Protein AF-A0A969JYQ6-F1 (afdb_monomer_lite)

Radius of gyration: 21.69 Å; chains: 1; bounding box: 57×42×56 Å

Foldseek 3Di:
DDPVVVVVCLQLVWDFDPDDDPVLVVVLVVCVVVVNNVVRGGDTASWAQPDALDWDADPRPPNLWHIAGHHPPPPCVVVDDPSRGRCDCVGTVVRVCVVVPDDDDPQWAWDDKAADDDQDPVCFGIKTWTFRNPDPDTDIDIDGHNDDDDDPPDD

pLDDT: mean 89.36, std 12.79, range [28.56, 98.25]

Secondary structure (DSSP, 8-state):
--HHHHHHHHHHT-EE-S---HHHHHHHHHHHHTT-GGG--PPEESB--SSBT-EES-TTTTT-S--EEB----SGGGS--TTS-B--GGGTHHHHHHHTT----TTEEEEEEEE--SPPTT---EEEEEEETT-SS---EEEEES---------

Structure (mmCIF, N/CA/C/O backbone):
data_AF-A0A969JYQ6-F1
#
_entry.id   AF-A0A969JYQ6-F1
#
loop_
_atom_site.group_PDB
_atom_site.id
_atom_site.type_symbol
_atom_site.label_atom_id
_atom_site.label_alt_id
_atom_site.label_comp_id
_atom_site.label_asym_id
_atom_site.label_entity_id
_atom_site.label_seq_id
_atom_site.pdbx_PDB_ins_code
_atom_site.Cartn_x
_atom_site.Cartn_y
_atom_site.Cartn_z
_atom_site.occupancy
_atom_site.B_iso_or_equiv
_atom_site.auth_seq_id
_atom_site.auth_comp_id
_atom_site.auth_asym_id
_atom_site.auth_atom_id
_atom_site.pdbx_PDB_model_num
ATOM 1 N N . MET A 1 1 ? 11.661 -19.633 4.036 1.00 55.56 1 MET A N 1
ATOM 2 C CA . MET A 1 1 ? 10.934 -18.364 4.238 1.00 55.56 1 MET A CA 1
ATOM 3 C C . MET A 1 1 ? 9.560 -18.750 4.757 1.00 55.56 1 MET A C 1
ATOM 5 O O . MET A 1 1 ? 8.985 -19.683 4.215 1.00 55.56 1 MET A O 1
ATOM 9 N N . THR A 1 2 ? 9.129 -18.224 5.902 1.00 68.56 2 THR A N 1
ATOM 10 C CA . THR A 1 2 ? 7.890 -18.668 6.566 1.00 68.56 2 THR A CA 1
ATOM 11 C C . THR A 1 2 ? 6.663 -18.365 5.693 1.00 68.56 2 THR A C 1
ATOM 13 O O . THR A 1 2 ? 6.675 -17.353 4.993 1.00 68.56 2 THR A O 1
ATOM 16 N N . PRO A 1 3 ? 5.594 -19.185 5.751 1.00 82.25 3 PRO A N 1
ATOM 17 C CA . PRO A 1 3 ? 4.419 -19.079 4.866 1.00 82.25 3 PRO A CA 1
ATOM 18 C C . PRO A 1 3 ? 3.743 -17.696 4.882 1.00 82.25 3 PRO A C 1
ATOM 20 O O . PRO A 1 3 ? 3.042 -17.318 3.947 1.00 82.25 3 PRO A O 1
ATOM 23 N N . PHE A 1 4 ? 3.978 -16.911 5.933 1.00 91.62 4 PHE A N 1
ATOM 24 C CA . PHE A 1 4 ? 3.409 -15.580 6.103 1.00 91.62 4 PHE A CA 1
ATOM 25 C C . PHE A 1 4 ? 4.044 -14.509 5.205 1.00 91.62 4 PHE A C 1
ATOM 27 O O . PHE A 1 4 ? 3.369 -13.536 4.884 1.00 91.62 4 PHE A O 1
ATOM 34 N N . TYR A 1 5 ? 5.296 -14.678 4.760 1.00 91.81 5 TYR A N 1
ATOM 35 C CA . TYR A 1 5 ? 5.922 -13.723 3.835 1.00 91.81 5 TYR A CA 1
ATOM 36 C C . TYR A 1 5 ? 5.322 -13.815 2.435 1.00 91.81 5 TYR A C 1
ATOM 38 O O . TYR A 1 5 ? 5.048 -12.789 1.818 1.00 91.81 5 TYR A O 1
ATOM 46 N N . ASP A 1 6 ? 5.071 -15.031 1.953 1.00 92.19 6 ASP A N 1
ATOM 47 C CA . ASP A 1 6 ? 4.451 -15.241 0.643 1.00 92.19 6 ASP A CA 1
ATOM 48 C C . ASP A 1 6 ? 3.014 -14.721 0.642 1.00 92.19 6 ASP A C 1
ATOM 50 O O . ASP A 1 6 ? 2.591 -14.045 -0.297 1.00 92.19 6 ASP A O 1
ATOM 54 N N . LEU A 1 7 ? 2.289 -14.947 1.743 1.00 93.06 7 LEU A N 1
ATOM 55 C CA . LEU A 1 7 ? 0.964 -14.370 1.939 1.00 93.06 7 LEU A CA 1
ATOM 56 C C . LEU A 1 7 ? 1.009 -12.837 1.955 1.00 93.06 7 LEU A C 1
ATOM 58 O O . LEU A 1 7 ? 0.214 -12.205 1.263 1.00 93.06 7 LEU A O 1
ATOM 62 N N . ALA A 1 8 ? 1.941 -12.233 2.696 1.00 93.62 8 ALA A N 1
ATOM 63 C CA . ALA A 1 8 ? 2.094 -10.781 2.732 1.00 93.62 8 ALA A CA 1
ATOM 64 C C . ALA A 1 8 ? 2.425 -10.212 1.343 1.00 93.62 8 ALA A C 1
ATOM 66 O O . ALA A 1 8 ? 1.814 -9.233 0.926 1.00 93.62 8 ALA A O 1
ATOM 67 N N . ASN A 1 9 ? 3.322 -10.853 0.587 1.00 93.75 9 ASN A N 1
ATOM 68 C CA . ASN A 1 9 ? 3.650 -10.448 -0.782 1.00 93.75 9 ASN A CA 1
ATOM 69 C C . ASN A 1 9 ? 2.446 -10.542 -1.722 1.00 93.75 9 ASN A C 1
ATOM 71 O O . ASN A 1 9 ? 2.211 -9.621 -2.507 1.00 93.75 9 ASN A O 1
ATOM 75 N N . LYS A 1 10 ? 1.657 -11.619 -1.616 1.00 92.94 10 LYS A N 1
ATOM 76 C CA . LYS A 1 10 ? 0.413 -11.772 -2.377 1.00 92.94 10 LYS A CA 1
ATOM 77 C C . LYS A 1 10 ? -0.564 -10.643 -2.047 1.00 92.94 10 LYS A C 1
ATOM 79 O O . LYS A 1 10 ? -1.056 -9.982 -2.954 1.00 92.94 10 LYS A O 1
ATOM 84 N N . MET A 1 11 ? -0.806 -10.392 -0.761 1.00 93.94 11 MET A N 1
ATOM 85 C CA . MET A 1 11 ? -1.761 -9.376 -0.310 1.00 93.94 11 MET A CA 1
ATOM 86 C C . MET A 1 11 ? -1.324 -7.947 -0.655 1.00 93.94 11 MET A C 1
ATOM 88 O O . MET A 1 11 ? -2.146 -7.110 -1.021 1.00 93.94 11 MET A O 1
ATOM 92 N N . LEU A 1 12 ? -0.026 -7.652 -0.581 1.00 95.25 12 LEU A N 1
ATOM 93 C CA . LEU A 1 12 ? 0.518 -6.356 -0.988 1.00 95.25 12 LEU A CA 1
ATOM 94 C C . LEU A 1 12 ? 0.551 -6.181 -2.512 1.00 95.25 12 LEU A C 1
ATOM 96 O O . LEU A 1 12 ? 0.736 -5.059 -2.987 1.00 95.25 12 LEU A O 1
ATOM 100 N N . GLY A 1 13 ? 0.317 -7.243 -3.289 1.00 95.25 13 GLY A N 1
ATOM 101 C CA . GLY A 1 13 ? 0.400 -7.192 -4.745 1.00 95.25 13 GLY A CA 1
ATOM 102 C C . GLY A 1 13 ? 1.822 -6.894 -5.218 1.00 95.25 13 GLY A C 1
ATOM 103 O O . GLY A 1 13 ? 2.014 -6.095 -6.134 1.00 95.25 13 GLY A O 1
ATOM 104 N N . THR A 1 14 ? 2.816 -7.462 -4.533 1.00 96.12 14 THR A N 1
ATOM 105 C CA . THR A 1 14 ? 4.234 -7.215 -4.796 1.00 96.12 14 THR A CA 1
ATOM 106 C C . THR A 1 14 ? 4.609 -7.663 -6.210 1.00 96.12 14 THR A C 1
ATOM 108 O O . THR A 1 14 ? 4.412 -8.820 -6.573 1.00 96.12 14 THR A O 1
ATOM 111 N N . ALA A 1 15 ? 5.207 -6.759 -6.984 1.00 95.19 15 ALA A N 1
ATOM 112 C CA . ALA A 1 15 ? 5.750 -7.028 -8.311 1.00 95.19 15 ALA A CA 1
ATOM 113 C C . ALA A 1 15 ? 7.137 -6.390 -8.461 1.00 95.19 15 ALA A C 1
ATOM 115 O O . ALA A 1 15 ? 7.407 -5.330 -7.891 1.00 95.19 15 ALA A O 1
ATOM 116 N N . GLU A 1 16 ? 8.022 -7.018 -9.235 1.00 96.12 16 GLU A N 1
ATOM 117 C CA . GLU A 1 16 ? 9.299 -6.400 -9.599 1.00 96.12 16 GLU A CA 1
ATOM 118 C C . GLU A 1 16 ? 9.057 -5.164 -10.465 1.00 96.12 16 GLU A C 1
ATOM 120 O O . GLU A 1 16 ? 8.248 -5.190 -11.396 1.00 96.12 16 GLU A O 1
ATOM 125 N N . ASN A 1 17 ? 9.762 -4.071 -10.168 1.00 95.38 17 ASN A N 1
ATOM 126 C CA . ASN A 1 17 ? 9.707 -2.880 -11.002 1.00 95.38 17 ASN A CA 1
ATOM 127 C C . ASN A 1 17 ? 10.263 -3.188 -12.411 1.00 95.38 17 ASN A C 1
ATOM 129 O O . ASN A 1 17 ? 11.466 -3.421 -12.546 1.00 95.38 17 ASN A O 1
ATOM 133 N N . PRO A 1 18 ? 9.444 -3.122 -13.480 1.00 95.31 18 PRO A N 1
ATOM 134 C CA . PRO A 1 18 ? 9.868 -3.496 -14.828 1.00 95.31 18 PRO A CA 1
ATOM 135 C C . PRO A 1 18 ? 10.800 -2.461 -15.472 1.00 95.31 18 PRO A C 1
ATOM 137 O O . PRO A 1 18 ? 11.320 -2.694 -16.563 1.00 95.31 18 PRO A O 1
ATOM 140 N N . LYS A 1 19 ? 10.984 -1.291 -14.843 1.00 94.31 19 LYS A N 1
ATOM 141 C CA . LYS A 1 19 ? 11.732 -0.172 -15.414 1.00 94.31 19 LYS A CA 1
ATOM 142 C C . LYS A 1 19 ? 12.820 0.329 -14.472 1.00 94.31 19 LYS A C 1
ATOM 144 O O . LYS A 1 19 ? 12.531 0.898 -13.420 1.00 94.31 19 LYS A O 1
ATOM 149 N N . LEU A 1 20 ? 14.064 0.200 -14.926 1.00 95.25 20 LEU A N 1
ATOM 150 C CA . LEU A 1 20 ? 15.225 0.843 -14.318 1.00 95.25 20 LEU A CA 1
ATOM 151 C C . LEU A 1 20 ? 15.377 2.284 -14.821 1.00 95.25 20 LEU A C 1
ATOM 153 O O . LEU A 1 20 ? 15.032 2.617 -15.959 1.00 95.25 20 LEU A O 1
ATOM 157 N N . TRP A 1 21 ? 15.917 3.137 -13.963 1.00 94.50 21 TRP A N 1
ATOM 158 C CA . TRP A 1 21 ? 16.172 4.553 -14.201 1.00 94.50 21 TRP A CA 1
ATOM 159 C C . TRP A 1 21 ? 17.670 4.860 -14.102 1.00 94.50 21 TRP A C 1
ATOM 161 O O . TRP A 1 21 ? 18.442 4.025 -13.632 1.00 94.50 21 TRP A O 1
ATOM 171 N N . PRO A 1 22 ? 18.129 6.059 -14.518 1.00 96.75 22 PRO A N 1
ATOM 172 C CA . PRO A 1 22 ? 19.550 6.416 -14.476 1.00 96.75 22 PRO A CA 1
ATOM 173 C C . PRO A 1 22 ? 20.229 6.145 -13.128 1.00 96.75 22 PRO A C 1
ATOM 175 O O . PRO A 1 22 ? 21.363 5.678 -13.105 1.00 96.75 22 PRO A O 1
ATOM 178 N N . ALA A 1 23 ? 19.529 6.376 -12.013 1.00 95.19 23 ALA A N 1
ATOM 179 C CA . ALA A 1 23 ? 20.038 6.068 -10.678 1.00 95.19 23 ALA A CA 1
ATOM 180 C C 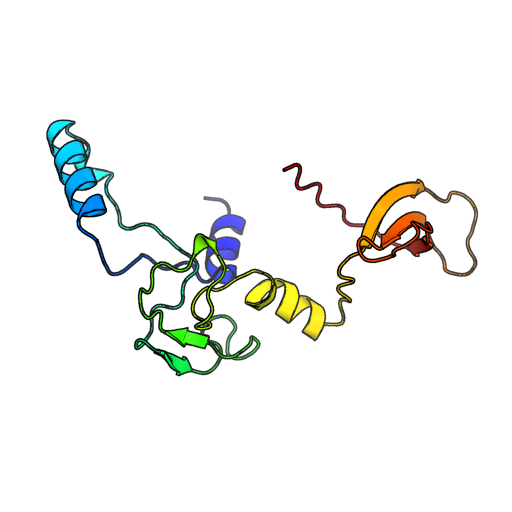. ALA A 1 23 ? 20.270 4.560 -10.467 1.00 95.19 23 ALA A C 1
ATOM 182 O O . ALA A 1 23 ? 21.314 4.177 -9.946 1.00 95.19 23 ALA A O 1
ATOM 183 N N . ASP A 1 24 ? 19.354 3.707 -10.928 1.00 96.19 24 ASP A N 1
ATOM 184 C CA . ASP A 1 24 ? 19.489 2.251 -10.827 1.00 96.19 24 ASP A CA 1
ATOM 185 C C . ASP A 1 24 ? 20.694 1.744 -11.630 1.00 96.19 24 ASP A C 1
ATOM 187 O O . ASP A 1 24 ? 21.454 0.906 -11.150 1.00 96.19 24 ASP A O 1
ATOM 191 N N . TYR A 1 25 ? 20.927 2.301 -12.825 1.00 96.81 25 TYR A N 1
ATOM 192 C CA . TYR A 1 25 ? 22.110 1.964 -13.621 1.00 96.81 25 TYR A CA 1
ATOM 193 C C . TYR A 1 25 ? 23.410 2.381 -12.926 1.00 96.81 25 TYR A C 1
ATOM 195 O O . TYR A 1 25 ? 24.369 1.613 -12.930 1.00 96.81 25 TYR A O 1
ATOM 203 N N . ARG A 1 26 ? 23.438 3.547 -12.263 1.00 97.75 26 ARG A N 1
ATOM 204 C CA . ARG A 1 26 ? 24.598 3.959 -11.453 1.00 97.75 26 ARG A CA 1
ATOM 205 C C . ARG A 1 26 ? 24.830 3.029 -10.267 1.00 97.75 26 ARG A C 1
ATOM 207 O O . ARG A 1 26 ? 25.971 2.662 -10.003 1.00 97.75 26 ARG A O 1
ATOM 214 N N . LEU A 1 27 ? 23.769 2.600 -9.583 1.00 97.19 27 LEU A N 1
ATOM 215 C CA . LEU A 1 27 ? 23.877 1.609 -8.509 1.00 97.19 27 LEU A CA 1
ATOM 216 C C . LEU A 1 27 ? 24.409 0.268 -9.027 1.00 97.19 27 LEU A C 1
ATOM 218 O O . LEU A 1 27 ? 25.245 -0.354 -8.372 1.00 97.19 27 LEU A O 1
ATOM 222 N N . TYR A 1 28 ? 23.976 -0.157 -10.214 1.00 97.38 28 TYR A N 1
ATOM 223 C CA . TYR A 1 28 ? 24.486 -1.363 -10.857 1.00 97.38 28 TYR A CA 1
ATOM 224 C C . TYR A 1 28 ? 25.978 -1.252 -11.217 1.00 97.38 28 TYR A C 1
ATOM 226 O O . TYR A 1 28 ? 26.735 -2.185 -10.957 1.00 97.38 28 TYR A O 1
ATOM 234 N N . GLU A 1 29 ? 26.426 -0.116 -11.761 1.00 98.00 29 GLU A N 1
ATOM 235 C CA . GLU A 1 29 ? 27.846 0.150 -12.052 1.00 98.00 29 GLU A CA 1
ATOM 236 C C . GLU A 1 29 ? 28.709 0.054 -10.787 1.00 98.00 29 GLU A C 1
ATOM 238 O O . GLU A 1 29 ? 29.680 -0.702 -10.764 1.00 98.00 29 GLU A O 1
ATOM 243 N N . ILE A 1 30 ? 28.295 0.714 -9.702 1.00 97.94 30 ILE A N 1
ATOM 244 C CA . ILE A 1 30 ? 28.976 0.639 -8.400 1.00 97.94 30 ILE A CA 1
ATOM 245 C C . ILE A 1 30 ? 29.007 -0.810 -7.889 1.00 97.94 30 ILE A C 1
ATOM 247 O O . ILE A 1 30 ? 30.042 -1.299 -7.435 1.00 97.94 30 ILE A O 1
ATOM 251 N N . ALA A 1 31 ? 27.899 -1.548 -8.002 1.00 97.81 31 ALA A N 1
ATOM 252 C CA . ALA A 1 31 ? 27.855 -2.954 -7.608 1.00 97.81 31 ALA A CA 1
ATOM 253 C C . ALA A 1 31 ? 28.827 -3.819 -8.430 1.00 97.81 31 ALA A C 1
ATOM 255 O O . ALA A 1 31 ? 29.398 -4.770 -7.890 1.00 97.81 31 ALA A O 1
ATOM 256 N N . LYS A 1 32 ? 29.058 -3.506 -9.712 1.00 98.19 32 LYS A N 1
ATOM 257 C CA . LYS A 1 32 ? 30.082 -4.179 -10.528 1.00 98.19 32 LYS A CA 1
ATOM 258 C C . LYS A 1 32 ? 31.488 -3.878 -10.024 1.00 98.19 32 LYS A C 1
ATOM 260 O O . LYS A 1 32 ? 32.251 -4.823 -9.845 1.00 98.19 32 LYS A O 1
ATOM 265 N N . GLU A 1 33 ? 31.809 -2.615 -9.752 1.00 98.19 33 GLU A N 1
ATOM 266 C CA . GLU A 1 33 ? 33.119 -2.211 -9.214 1.00 98.19 33 GLU A CA 1
ATOM 267 C C . GLU A 1 33 ? 33.429 -2.901 -7.877 1.00 98.19 33 GLU A C 1
ATOM 269 O O . GLU A 1 33 ? 34.562 -3.304 -7.620 1.00 98.19 33 GLU A O 1
ATOM 274 N N . LEU A 1 34 ? 32.400 -3.135 -7.061 1.00 98.25 34 LEU A N 1
ATOM 275 C CA . LEU A 1 34 ? 32.507 -3.832 -5.779 1.00 98.25 34 LEU A CA 1
ATOM 276 C C . LEU A 1 34 ? 32.450 -5.368 -5.882 1.00 98.25 34 LEU A C 1
ATOM 278 O O . LEU A 1 34 ? 32.440 -6.043 -4.853 1.00 98.25 34 LEU A O 1
ATOM 282 N N . ASN A 1 35 ? 32.398 -5.955 -7.085 1.00 97.94 35 ASN A N 1
ATOM 283 C CA . ASN A 1 35 ? 32.207 -7.400 -7.297 1.00 97.94 35 ASN A CA 1
ATOM 284 C C . ASN A 1 35 ? 30.938 -7.961 -6.606 1.00 97.94 35 ASN A C 1
ATOM 286 O O . ASN A 1 35 ? 30.918 -9.068 -6.056 1.00 97.94 35 ASN A O 1
ATOM 290 N N . ARG A 1 36 ? 29.854 -7.178 -6.620 1.00 97.75 36 ARG A N 1
ATOM 291 C CA . ARG A 1 36 ? 28.535 -7.477 -6.029 1.00 97.75 36 ARG A CA 1
ATOM 292 C C . ARG A 1 36 ? 27.379 -7.376 -7.029 1.00 97.75 36 ARG A C 1
ATOM 294 O O . ARG A 1 36 ? 26.228 -7.469 -6.638 1.00 97.75 36 ARG A O 1
ATOM 301 N N . ALA A 1 37 ? 27.650 -7.265 -8.328 1.00 97.06 37 ALA A N 1
ATOM 302 C CA . ALA A 1 37 ? 26.609 -7.149 -9.358 1.00 97.06 37 ALA A CA 1
ATOM 303 C C . ALA A 1 37 ? 25.554 -8.274 -9.339 1.00 97.06 37 ALA A C 1
ATOM 305 O O . ALA A 1 37 ? 24.416 -8.046 -9.728 1.00 97.06 37 ALA A O 1
ATOM 306 N N . HIS A 1 38 ? 25.912 -9.470 -8.861 1.00 96.56 38 HIS A N 1
ATOM 307 C CA . HIS A 1 38 ? 24.997 -10.609 -8.729 1.00 96.56 38 HIS A CA 1
ATOM 308 C C . HIS A 1 38 ? 23.905 -10.416 -7.662 1.00 96.56 38 HIS A C 1
ATOM 310 O O . HIS A 1 38 ? 22.948 -11.181 -7.641 1.00 96.56 38 HIS A O 1
ATOM 316 N N . THR A 1 39 ? 24.043 -9.428 -6.771 1.00 95.88 39 THR A N 1
ATOM 317 C CA . THR A 1 39 ? 23.018 -9.087 -5.772 1.00 95.88 39 THR A CA 1
ATOM 318 C C . THR A 1 39 ? 22.099 -7.961 -6.238 1.00 95.88 39 THR A C 1
ATOM 320 O O . THR A 1 39 ? 21.164 -7.611 -5.524 1.00 95.88 39 THR A O 1
ATOM 323 N N . PHE A 1 40 ? 22.379 -7.344 -7.390 1.00 96.56 40 PHE A N 1
ATOM 324 C CA . PHE A 1 40 ? 21.517 -6.308 -7.940 1.00 96.56 40 PHE A CA 1
ATOM 325 C C . PHE A 1 40 ? 20.254 -6.949 -8.510 1.00 96.56 40 PHE A C 1
ATOM 327 O O . PHE A 1 40 ? 20.325 -7.839 -9.356 1.00 96.56 40 PHE A O 1
ATOM 334 N N . THR A 1 41 ? 19.104 -6.464 -8.066 1.00 95.12 41 THR A N 1
ATOM 335 C CA . THR A 1 41 ? 17.794 -6.880 -8.558 1.00 95.12 41 THR A CA 1
ATOM 336 C C . THR A 1 41 ? 16.877 -5.658 -8.628 1.00 95.12 41 THR A C 1
ATOM 338 O O . THR A 1 41 ? 17.026 -4.756 -7.792 1.00 95.12 41 THR A O 1
ATOM 341 N N . PRO A 1 42 ? 15.947 -5.578 -9.598 1.00 95.44 42 PRO A N 1
ATOM 342 C CA . PRO A 1 42 ? 14.868 -4.605 -9.543 1.00 95.44 42 PRO A CA 1
ATOM 343 C C . PRO A 1 42 ? 14.115 -4.698 -8.215 1.00 95.44 42 PRO A C 1
ATOM 345 O O . PRO A 1 42 ? 13.926 -5.773 -7.646 1.00 95.44 42 PRO A O 1
ATOM 348 N N . THR A 1 43 ? 13.677 -3.557 -7.696 1.00 94.44 43 THR A N 1
ATOM 349 C CA . THR A 1 43 ? 13.019 -3.523 -6.392 1.00 94.44 43 THR A CA 1
ATOM 350 C C . THR A 1 43 ? 11.605 -4.115 -6.469 1.00 94.44 43 THR A C 1
ATOM 352 O O . THR A 1 43 ? 10.812 -3.691 -7.317 1.00 94.44 43 THR A O 1
ATOM 355 N N . PRO A 1 44 ? 11.254 -5.072 -5.588 1.00 95.44 44 PRO A N 1
ATOM 356 C CA . PRO A 1 44 ? 9.884 -5.545 -5.452 1.00 95.44 44 PRO A CA 1
ATOM 357 C C . PRO A 1 44 ? 9.035 -4.476 -4.751 1.00 95.44 44 PRO A C 1
ATOM 359 O O . PRO A 1 44 ? 9.386 -3.996 -3.672 1.00 95.44 44 PRO A O 1
ATOM 362 N N . VAL A 1 45 ? 7.920 -4.081 -5.365 1.00 96.38 45 VAL A N 1
ATOM 363 C CA . VAL A 1 45 ? 7.051 -2.993 -4.893 1.00 96.38 45 VAL A CA 1
ATOM 364 C C . VAL A 1 45 ? 5.567 -3.335 -5.058 1.00 96.38 45 VAL A C 1
ATOM 366 O O . VAL A 1 45 ? 5.178 -4.017 -6.000 1.00 96.38 45 VAL A O 1
ATOM 3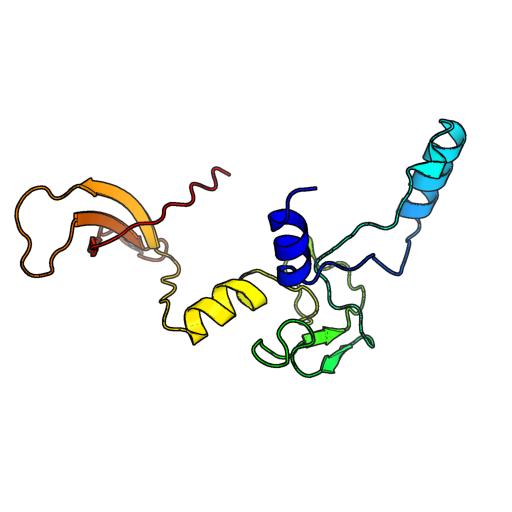69 N N . GLY A 1 46 ? 4.715 -2.827 -4.161 1.00 96.50 46 GLY A N 1
ATOM 370 C CA . GLY A 1 46 ? 3.251 -2.959 -4.242 1.00 96.50 46 GLY A CA 1
ATOM 371 C C . GLY A 1 46 ? 2.625 -1.960 -5.222 1.00 96.50 46 GLY A C 1
ATOM 372 O O . GLY A 1 46 ? 1.948 -1.010 -4.812 1.00 96.50 46 GLY A O 1
ATOM 373 N N . ILE A 1 47 ? 2.914 -2.114 -6.515 1.00 97.06 47 ILE A N 1
ATOM 374 C CA . ILE A 1 47 ? 2.424 -1.244 -7.593 1.00 97.06 47 ILE A CA 1
ATOM 375 C C . ILE A 1 47 ? 1.825 -2.104 -8.701 1.00 97.06 47 ILE A C 1
ATOM 377 O O . ILE A 1 47 ? 2.459 -3.026 -9.205 1.00 97.06 47 ILE A O 1
ATOM 381 N N . PHE A 1 48 ? 0.627 -1.739 -9.147 1.00 97.38 48 PHE A N 1
ATOM 382 C CA . PHE A 1 48 ? 0.066 -2.267 -10.376 1.00 97.38 48 PHE A CA 1
ATOM 383 C C . PHE A 1 48 ? 0.706 -1.568 -11.584 1.00 97.38 48 PHE A C 1
ATOM 385 O O . PHE A 1 48 ? 0.456 -0.388 -11.837 1.00 97.38 48 PHE A O 1
ATOM 392 N N . PHE A 1 49 ? 1.566 -2.277 -12.319 1.00 97.06 49 PHE A N 1
ATOM 393 C CA . PHE A 1 49 ? 2.249 -1.703 -13.482 1.00 97.06 49 PHE A CA 1
ATOM 394 C C . PHE A 1 49 ? 1.338 -1.629 -14.713 1.00 97.06 49 PHE A C 1
ATOM 396 O O . PHE A 1 49 ? 1.157 -0.528 -15.221 1.00 97.06 49 PHE A O 1
ATOM 403 N N . GLY A 1 50 ? 0.692 -2.734 -15.112 1.00 95.19 50 GLY A N 1
ATOM 404 C CA . GLY A 1 50 ? -0.369 -2.757 -16.133 1.00 95.19 50 GLY A CA 1
ATOM 405 C C . GLY A 1 50 ? -0.071 -1.990 -17.432 1.00 95.19 50 GLY A C 1
ATOM 406 O O . GLY A 1 50 ? 1.071 -1.680 -17.760 1.00 95.19 50 GLY A O 1
ATOM 407 N N . GLU A 1 51 ? -1.122 -1.675 -18.188 1.00 97.25 51 GLU A N 1
ATOM 408 C CA . GLU A 1 51 ? -1.036 -0.677 -19.259 1.00 97.25 51 GLU A CA 1
ATOM 409 C C . GLU A 1 51 ? -1.139 0.727 -18.623 1.00 97.25 51 GLU A C 1
ATOM 411 O O . GLU A 1 51 ? -2.101 0.976 -17.887 1.00 97.25 51 GLU A O 1
ATOM 416 N N . PRO A 1 52 ? -0.178 1.644 -18.854 1.00 97.75 52 PRO A N 1
ATOM 417 C CA . PRO A 1 52 ? -0.134 2.933 -18.164 1.00 97.75 52 PRO A CA 1
ATOM 418 C C . PRO A 1 52 ? -1.442 3.727 -18.272 1.00 97.75 52 PRO A C 1
ATOM 420 O O . PRO A 1 52 ? -1.903 4.052 -19.362 1.00 97.75 52 PRO A O 1
ATOM 423 N N . GLY A 1 53 ? -2.036 4.062 -17.124 1.00 97.38 53 GLY A N 1
ATOM 424 C CA . GLY A 1 53 ? -3.269 4.847 -17.024 1.00 97.38 53 GLY A CA 1
ATOM 425 C C . GLY A 1 53 ? -4.559 4.089 -17.351 1.00 97.38 53 GLY A C 1
ATOM 426 O O . GLY A 1 53 ? -5.641 4.618 -17.102 1.00 97.38 53 GLY A O 1
ATOM 427 N N . LYS A 1 54 ? -4.481 2.854 -17.858 1.00 98.25 54 LYS A N 1
ATOM 428 C CA . LYS A 1 54 ? -5.667 2.048 -18.150 1.00 98.25 54 LYS A CA 1
ATOM 429 C C . LYS A 1 54 ? -6.260 1.483 -16.874 1.00 98.25 54 LYS A C 1
ATOM 431 O O . LYS A 1 54 ? -5.557 0.823 -16.110 1.00 98.25 54 LYS A O 1
ATOM 436 N N . ILE A 1 55 ? -7.556 1.717 -16.696 1.00 98.12 55 ILE A N 1
ATOM 437 C CA . ILE A 1 55 ? -8.340 1.167 -15.594 1.00 98.12 55 ILE A CA 1
ATOM 438 C C . ILE A 1 55 ? -8.710 -0.285 -15.912 1.00 98.12 55 ILE A C 1
ATOM 440 O O . ILE A 1 55 ? -9.148 -0.597 -17.020 1.00 98.12 55 ILE A O 1
ATOM 444 N N . VAL A 1 56 ? -8.532 -1.161 -14.931 1.00 97.62 56 VAL A N 1
ATOM 445 C CA . VAL A 1 56 ? -8.938 -2.567 -14.943 1.00 97.62 56 VAL A CA 1
ATOM 446 C C . VAL A 1 56 ? -9.643 -2.903 -13.630 1.00 97.62 56 VAL A C 1
ATOM 448 O O . VAL A 1 56 ? -9.384 -2.264 -12.606 1.00 97.62 56 VAL A O 1
ATOM 451 N N . SER A 1 57 ? -10.503 -3.922 -13.664 1.00 97.19 57 SER A N 1
ATOM 452 C CA . SER A 1 57 ? -11.058 -4.514 -12.442 1.00 97.19 57 SER A CA 1
ATOM 453 C C . SER A 1 57 ? -9.941 -5.093 -11.570 1.00 97.19 57 SER A C 1
ATOM 455 O O . SER A 1 57 ? -8.846 -5.353 -12.077 1.00 97.19 57 SER A O 1
ATOM 457 N N . ASP A 1 58 ? -10.202 -5.251 -10.271 1.00 96.44 58 ASP A N 1
ATOM 458 C CA . ASP A 1 58 ? -9.195 -5.602 -9.272 1.00 96.44 58 ASP A CA 1
ATOM 459 C C . ASP A 1 58 ? -8.304 -6.786 -9.706 1.00 96.44 58 ASP A C 1
ATOM 461 O O . ASP A 1 58 ? -8.766 -7.928 -9.787 1.00 96.44 58 ASP A O 1
ATOM 465 N N . PRO A 1 59 ? -7.007 -6.529 -9.962 1.00 95.31 59 PRO A N 1
ATOM 466 C CA . PRO A 1 59 ? -6.079 -7.544 -10.428 1.00 95.31 59 PRO A CA 1
ATOM 467 C C . PRO A 1 59 ? -5.494 -8.393 -9.287 1.00 95.31 59 PRO A C 1
ATOM 469 O O . PRO A 1 59 ? -4.692 -9.282 -9.568 1.00 95.31 59 PRO A O 1
ATOM 472 N N . PHE A 1 60 ? -5.826 -8.116 -8.017 1.00 94.69 60 PHE A N 1
ATOM 473 C CA . PHE A 1 60 ? -5.162 -8.720 -6.857 1.00 94.69 60 PHE A CA 1
ATOM 474 C C . PHE A 1 60 ? -6.020 -9.743 -6.103 1.00 94.69 60 PHE A C 1
ATOM 476 O O . PHE A 1 60 ? -5.492 -10.777 -5.689 1.00 94.69 60 PHE A O 1
ATOM 483 N N . PHE A 1 61 ? -7.317 -9.485 -5.922 1.00 93.56 61 PHE A N 1
ATOM 484 C CA . PHE A 1 61 ? -8.199 -10.278 -5.055 1.00 93.56 61 PHE A CA 1
ATOM 485 C C . PHE A 1 61 ? -9.371 -10.890 -5.824 1.00 93.56 61 PHE A C 1
ATOM 487 O O . PHE A 1 61 ? -10.489 -10.921 -5.329 1.00 93.56 61 PHE A O 1
ATOM 494 N N . GLU A 1 62 ? -9.118 -11.375 -7.044 1.00 92.00 62 GLU A N 1
ATOM 495 C CA . GLU A 1 62 ? -10.133 -12.041 -7.882 1.00 92.00 62 GLU A CA 1
ATOM 496 C C . GLU A 1 62 ? -11.362 -11.154 -8.174 1.00 92.00 62 GLU A C 1
ATOM 498 O O . GLU A 1 62 ? -12.464 -11.653 -8.386 1.00 92.00 62 GLU A O 1
ATOM 503 N N . GLY A 1 63 ? -11.174 -9.830 -8.211 1.00 92.88 63 GLY A N 1
ATOM 504 C CA . GLY A 1 63 ? -12.257 -8.868 -8.429 1.00 92.88 63 GLY A CA 1
ATOM 505 C C . GLY A 1 63 ? -12.924 -8.365 -7.145 1.00 92.88 63 GLY A C 1
ATOM 506 O O . GLY A 1 63 ? -13.806 -7.513 -7.219 1.00 92.88 63 GLY A O 1
ATOM 507 N N . GLU A 1 64 ? -12.524 -8.860 -5.969 1.00 94.88 64 GLU A N 1
ATOM 508 C CA . GLU A 1 64 ? -13.153 -8.483 -4.700 1.00 94.88 64 GLU A CA 1
ATOM 509 C C . GLU A 1 64 ? -12.709 -7.113 -4.177 1.00 94.88 64 GLU A C 1
ATOM 511 O O . GLU A 1 64 ? -13.436 -6.514 -3.375 1.00 94.88 64 GLU A O 1
ATOM 516 N N . GLY A 1 65 ? -11.536 -6.638 -4.604 1.00 94.56 65 GLY A N 1
ATOM 517 C CA . GLY A 1 65 ? -11.007 -5.312 -4.313 1.00 94.56 65 GLY A CA 1
ATOM 518 C C . GLY A 1 65 ? -11.515 -4.222 -5.267 1.00 94.56 65 GLY A C 1
ATOM 519 O O . GLY A 1 65 ? -12.315 -4.472 -6.167 1.00 94.56 65 GLY A O 1
ATOM 520 N N . PRO A 1 66 ? -11.045 -2.977 -5.097 1.00 96.31 66 PRO A N 1
ATOM 521 C CA . PRO A 1 66 ? -11.416 -1.874 -5.974 1.00 96.31 66 PRO A CA 1
ATOM 522 C C . PRO A 1 66 ? -10.629 -1.905 -7.295 1.00 96.31 66 PRO A C 1
ATOM 524 O O . PRO A 1 66 ? -9.492 -2.382 -7.344 1.00 96.31 66 PRO A O 1
ATOM 527 N N . ASP A 1 67 ? -11.187 -1.282 -8.336 1.00 97.31 67 ASP A N 1
ATOM 528 C CA . ASP A 1 67 ? -10.509 -1.071 -9.621 1.00 97.31 67 ASP A CA 1
ATOM 529 C C . ASP A 1 67 ? -9.105 -0.459 -9.455 1.00 97.31 67 ASP A C 1
ATOM 531 O O . ASP A 1 67 ? -8.820 0.307 -8.520 1.00 97.31 67 ASP A O 1
ATOM 535 N N . ARG A 1 68 ? -8.223 -0.746 -10.416 1.00 97.44 68 ARG A N 1
ATOM 536 C CA . ARG A 1 68 ? -6.834 -0.264 -10.475 1.00 97.44 68 ARG A CA 1
ATOM 537 C C . ARG A 1 68 ? -6.519 0.373 -11.807 1.00 97.44 68 ARG A C 1
ATOM 539 O O . ARG A 1 68 ? -7.091 -0.012 -12.816 1.00 97.44 68 ARG A O 1
ATOM 546 N N . ALA A 1 69 ? -5.566 1.303 -11.823 1.00 98.06 69 ALA A N 1
ATOM 547 C CA . ALA A 1 69 ? -5.018 1.816 -13.075 1.00 98.06 69 ALA A CA 1
ATOM 548 C C . ALA A 1 69 ? -3.507 1.592 -13.160 1.00 98.06 69 ALA A C 1
ATOM 550 O O . ALA A 1 69 ? -2.807 1.711 -12.155 1.00 98.06 69 ALA A O 1
ATOM 551 N N . GLY A 1 70 ? -3.004 1.250 -14.349 1.00 98.00 70 GLY A N 1
ATOM 552 C CA . GLY A 1 70 ? -1.577 0.987 -14.546 1.00 98.00 70 GLY A CA 1
ATOM 553 C C . GLY A 1 70 ? -0.706 2.202 -14.217 1.00 98.00 70 GLY A C 1
ATOM 554 O O . GLY A 1 70 ? -1.055 3.348 -14.520 1.00 98.00 70 GLY A O 1
ATOM 555 N N . CYS A 1 71 ? 0.442 1.962 -13.586 1.00 97.69 71 CYS A N 1
ATOM 556 C CA . CYS A 1 71 ? 1.380 3.005 -13.193 1.00 97.69 71 CYS A CA 1
ATOM 557 C C . CYS A 1 71 ? 1.876 3.807 -14.403 1.00 97.69 71 CYS A C 1
ATOM 559 O O . CYS A 1 71 ? 2.451 3.267 -15.343 1.00 97.69 71 CYS A O 1
ATOM 561 N N . ILE A 1 72 ? 1.737 5.131 -14.334 1.00 97.38 72 ILE A N 1
ATOM 562 C CA . ILE A 1 72 ? 2.255 6.046 -15.364 1.00 97.38 72 ILE A CA 1
ATOM 563 C C . ILE A 1 72 ? 3.690 6.521 -15.090 1.00 97.38 72 ILE A C 1
ATOM 565 O O . ILE A 1 72 ? 4.196 7.398 -15.782 1.00 97.38 72 ILE A O 1
ATOM 569 N N . HIS A 1 73 ? 4.339 5.989 -14.049 1.00 96.06 73 HIS A N 1
ATOM 570 C CA . HIS A 1 73 ? 5.693 6.361 -13.629 1.00 96.06 73 HIS A CA 1
ATOM 571 C C . HIS A 1 73 ? 5.897 7.866 -13.345 1.00 96.06 73 HIS A C 1
ATOM 573 O O . HIS A 1 73 ? 6.957 8.420 -13.622 1.00 96.06 73 HIS A O 1
ATOM 579 N N . CYS A 1 74 ? 4.909 8.536 -12.744 1.00 94.94 74 CYS A N 1
ATOM 580 C CA . CYS A 1 74 ? 4.974 9.979 -12.471 1.00 94.94 74 CYS A CA 1
ATOM 581 C C . CYS A 1 74 ? 5.875 10.389 -11.289 1.00 94.94 74 CYS A C 1
ATOM 583 O O . CYS A 1 74 ? 6.000 11.575 -11.005 1.00 94.94 74 CYS A O 1
ATOM 585 N N . GLY A 1 75 ? 6.451 9.437 -10.545 1.00 93.44 75 GLY A N 1
ATOM 586 C CA . GLY A 1 75 ? 7.304 9.728 -9.383 1.00 93.44 75 GLY A CA 1
ATOM 587 C C . GLY A 1 75 ? 6.570 10.243 -8.133 1.00 93.44 75 GLY A C 1
ATOM 588 O O . GLY A 1 75 ? 7.200 10.458 -7.103 1.00 93.44 75 GLY A O 1
ATOM 589 N N . GLY A 1 76 ? 5.238 10.374 -8.158 1.00 94.56 76 GLY A N 1
ATOM 590 C CA . GLY A 1 76 ? 4.427 10.866 -7.031 1.00 94.56 76 GLY A CA 1
ATOM 591 C C . GLY A 1 76 ? 4.242 9.887 -5.861 1.00 94.56 76 GLY A C 1
ATOM 592 O O . GLY A 1 76 ? 3.371 10.087 -5.022 1.00 94.56 76 GLY A O 1
ATOM 593 N N . CYS A 1 77 ? 5.017 8.802 -5.788 1.00 93.88 77 CYS A N 1
ATOM 594 C CA . CYS A 1 77 ? 4.781 7.697 -4.851 1.00 93.88 77 CYS A CA 1
ATOM 595 C C . CYS A 1 77 ? 4.890 8.090 -3.368 1.00 93.88 77 CYS A C 1
ATOM 597 O O . CYS A 1 77 ? 4.224 7.463 -2.536 1.00 93.88 77 CYS A O 1
ATOM 599 N N . MET A 1 78 ? 5.726 9.087 -3.050 1.00 93.25 78 MET A N 1
ATOM 600 C CA . MET A 1 78 ? 5.980 9.559 -1.680 1.00 93.25 78 MET A CA 1
ATOM 601 C C . MET A 1 78 ? 4.837 10.414 -1.120 1.00 93.25 78 MET A C 1
ATOM 603 O O . MET A 1 78 ? 4.603 10.398 0.079 1.00 93.25 78 MET A O 1
ATOM 607 N N . VAL A 1 79 ? 4.100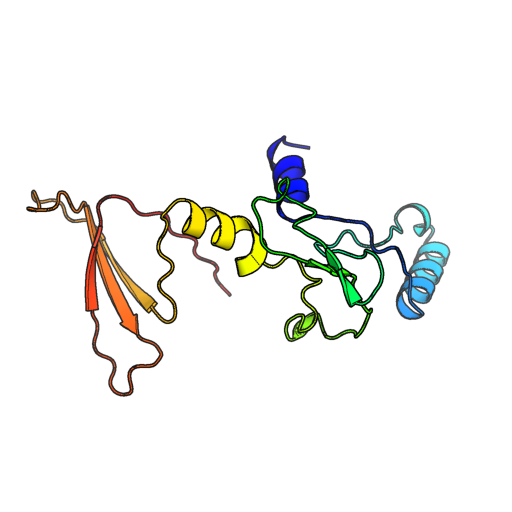 11.118 -1.984 1.00 93.56 79 VAL A N 1
ATOM 608 C CA . VAL A 1 79 ? 2.999 12.022 -1.595 1.00 93.56 79 VAL A CA 1
ATOM 609 C C . VAL A 1 79 ? 1.613 11.393 -1.774 1.00 93.56 79 VAL A C 1
ATOM 611 O O . VAL A 1 79 ? 0.597 12.063 -1.620 1.00 93.56 79 VAL A O 1
ATOM 614 N N . GLY A 1 80 ? 1.568 10.109 -2.133 1.00 92.44 80 GLY A N 1
ATOM 615 C CA . GLY A 1 80 ? 0.340 9.393 -2.469 1.00 92.44 80 GLY A CA 1
ATOM 616 C C . GLY A 1 80 ? 0.103 9.300 -3.979 1.00 92.44 80 GLY A C 1
ATOM 617 O O . GLY A 1 80 ? 0.237 10.263 -4.736 1.00 92.44 80 GLY A O 1
ATOM 618 N N . CYS A 1 81 ? -0.262 8.102 -4.439 1.00 96.12 81 CYS A N 1
ATOM 619 C CA . CYS A 1 81 ? -0.504 7.846 -5.855 1.00 96.12 81 CYS A CA 1
ATOM 620 C C . CYS A 1 81 ? -1.892 8.351 -6.276 1.00 96.12 81 CYS A C 1
ATOM 622 O O . CYS A 1 81 ? -2.899 7.688 -6.040 1.00 96.12 81 CYS A O 1
ATOM 624 N N . LYS A 1 82 ? -1.937 9.485 -6.984 1.00 95.12 82 LYS A N 1
ATOM 625 C CA . LYS A 1 82 ? -3.180 10.068 -7.531 1.00 95.12 82 LYS A CA 1
ATOM 626 C C . LYS A 1 82 ? -3.762 9.310 -8.732 1.00 95.12 82 LYS A C 1
ATOM 628 O O . LYS A 1 82 ? -4.844 9.642 -9.194 1.00 95.12 82 LYS A O 1
ATOM 633 N N . HIS A 1 83 ? -3.046 8.307 -9.238 1.00 96.50 83 HIS A N 1
ATOM 634 C CA . HIS A 1 83 ? -3.408 7.553 -10.442 1.00 96.50 83 HIS A CA 1
ATOM 635 C C . HIS A 1 83 ? -3.850 6.121 -10.139 1.00 96.50 83 HIS A C 1
ATOM 637 O O . HIS A 1 83 ? -3.888 5.305 -11.044 1.00 96.50 83 HIS A O 1
ATOM 643 N N . ASN A 1 84 ? -4.157 5.794 -8.878 1.00 95.69 84 ASN A N 1
ATOM 644 C CA . ASN A 1 84 ? -4.729 4.497 -8.494 1.00 95.69 84 ASN A CA 1
ATOM 645 C C . ASN A 1 84 ? -3.878 3.257 -8.871 1.00 95.69 84 ASN A C 1
ATOM 647 O O . ASN A 1 84 ? -4.412 2.167 -9.072 1.00 95.69 84 ASN A O 1
ATOM 651 N N . ALA A 1 85 ? -2.553 3.429 -8.954 1.00 97.44 85 ALA A N 1
ATOM 652 C CA . ALA A 1 85 ? -1.611 2.354 -9.277 1.00 97.44 85 ALA A CA 1
ATOM 653 C C . ALA A 1 85 ? -0.961 1.718 -8.039 1.00 97.44 85 ALA A C 1
ATOM 655 O O . ALA A 1 85 ? -0.639 0.534 -8.039 1.00 97.44 85 ALA A O 1
ATOM 656 N N . LYS A 1 86 ? -0.739 2.494 -6.971 1.00 96.94 86 LYS A N 1
ATOM 657 C CA . LYS A 1 86 ? -0.131 1.994 -5.728 1.00 96.94 86 LYS A CA 1
ATOM 658 C C . LYS A 1 86 ? -1.167 1.191 -4.937 1.00 96.94 86 LYS A C 1
ATOM 660 O O . LYS A 1 86 ? -2.245 1.712 -4.658 1.00 96.94 86 LYS A O 1
ATOM 665 N N . ASN A 1 87 ? -0.830 -0.041 -4.560 1.00 96.38 87 ASN A N 1
ATOM 666 C CA . ASN A 1 87 ? -1.709 -0.939 -3.807 1.00 96.38 87 ASN A CA 1
ATOM 667 C C . ASN A 1 87 ? -1.592 -0.659 -2.296 1.00 96.38 87 ASN A C 1
ATOM 669 O O . ASN A 1 87 ? -0.998 -1.426 -1.543 1.00 96.38 87 ASN A O 1
ATOM 673 N N . THR A 1 88 ? -2.055 0.520 -1.880 1.00 95.38 88 THR A N 1
ATOM 674 C CA . THR A 1 88 ? -1.995 1.004 -0.491 1.00 95.38 88 THR A CA 1
ATOM 675 C C . THR A 1 88 ? -2.965 0.260 0.438 1.00 95.38 88 THR A C 1
ATOM 677 O O . THR A 1 88 ? -3.807 -0.509 -0.023 1.00 95.38 88 THR A O 1
ATOM 680 N N . LEU A 1 89 ? -2.839 0.460 1.759 1.00 95.62 89 LEU A N 1
ATOM 681 C CA . LEU A 1 89 ? -3.595 -0.322 2.747 1.00 95.62 89 LEU A CA 1
ATOM 682 C C . LEU A 1 89 ? -5.112 -0.080 2.730 1.00 95.62 89 LEU A C 1
ATOM 684 O O . LEU A 1 89 ? -5.893 -1.024 2.825 1.00 95.62 89 LEU A O 1
ATOM 688 N N . ASP A 1 90 ? -5.513 1.171 2.510 1.00 94.44 90 ASP A N 1
ATOM 689 C CA . ASP A 1 90 ? -6.886 1.630 2.225 1.00 94.44 90 ASP A CA 1
ATOM 690 C C . ASP A 1 90 ? -7.496 0.978 0.978 1.00 94.44 90 ASP A C 1
ATOM 692 O O . ASP A 1 90 ? -8.701 0.992 0.769 1.00 94.44 90 ASP A O 1
ATOM 696 N N . LYS A 1 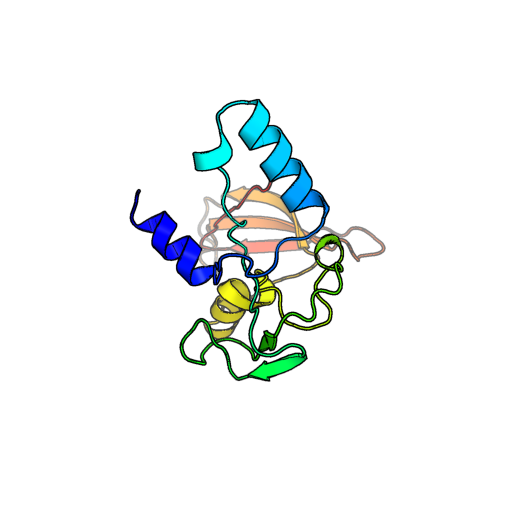91 ? -6.648 0.409 0.129 1.00 94.25 91 LYS A N 1
ATOM 697 C CA . LYS A 1 91 ? -6.995 -0.178 -1.155 1.00 94.25 91 LYS A CA 1
ATOM 698 C C . LYS A 1 91 ? -6.924 -1.709 -1.125 1.00 94.25 91 LYS A C 1
ATOM 700 O O . LYS A 1 91 ? -7.434 -2.317 -2.061 1.00 94.25 91 LYS A O 1
ATOM 705 N N . ASN A 1 92 ? -6.319 -2.325 -0.105 1.00 94.69 92 ASN A N 1
ATOM 706 C CA . ASN A 1 92 ? -6.223 -3.780 0.047 1.00 94.69 92 ASN A CA 1
ATOM 707 C C . ASN A 1 92 ? -6.884 -4.284 1.350 1.00 94.69 92 ASN A C 1
ATOM 709 O O . ASN A 1 92 ? -8.093 -4.474 1.380 1.00 94.69 92 ASN A O 1
ATOM 713 N N . TYR A 1 93 ? -6.126 -4.494 2.423 1.00 95.50 93 TYR A N 1
ATOM 714 C CA . TYR A 1 93 ? -6.548 -5.013 3.713 1.00 95.50 93 TYR A CA 1
ATOM 715 C C . TYR A 1 93 ? -7.704 -4.225 4.318 1.00 95.50 93 TYR A C 1
ATOM 717 O O . TYR A 1 93 ? -8.687 -4.842 4.715 1.00 95.50 93 TYR A O 1
ATOM 725 N N . LEU A 1 94 ? -7.611 -2.892 4.383 1.00 95.62 94 LEU A N 1
ATOM 726 C CA . LEU A 1 94 ? -8.672 -2.088 4.995 1.00 95.62 94 LEU A CA 1
ATOM 727 C C . LEU A 1 94 ? -9.937 -2.113 4.139 1.00 95.62 94 LEU A C 1
ATOM 729 O O . LEU A 1 94 ? -11.015 -2.314 4.679 1.00 95.62 94 LEU A O 1
ATOM 733 N N . TYR A 1 95 ? -9.791 -2.041 2.813 1.00 95.19 95 TYR A N 1
ATOM 734 C CA . TYR A 1 95 ? -10.922 -2.156 1.891 1.00 95.19 95 TYR A CA 1
ATOM 735 C C . TYR A 1 95 ? -11.697 -3.465 2.094 1.00 95.19 95 TYR A C 1
ATOM 737 O O . TYR A 1 95 ? -12.920 -3.464 2.225 1.00 95.19 95 TYR A O 1
ATOM 745 N N . LEU A 1 96 ? -10.983 -4.595 2.143 1.00 95.50 96 LEU A N 1
ATOM 746 C CA . LEU A 1 96 ? -11.594 -5.909 2.348 1.00 95.50 96 LEU A CA 1
ATOM 747 C C . LEU A 1 96 ? -12.173 -6.052 3.761 1.00 95.50 96 LEU A C 1
ATOM 749 O O . LEU A 1 96 ? -13.251 -6.618 3.920 1.00 95.50 96 LEU A O 1
ATOM 753 N N . ALA A 1 97 ? -11.495 -5.516 4.778 1.00 95.88 97 ALA A N 1
ATOM 754 C CA . ALA A 1 97 ? -11.990 -5.530 6.150 1.00 95.88 97 ALA A CA 1
ATOM 755 C C . ALA A 1 97 ? -13.307 -4.751 6.281 1.00 95.88 97 ALA A C 1
ATOM 757 O O . ALA A 1 97 ? -14.265 -5.275 6.846 1.00 95.88 97 ALA A O 1
ATOM 758 N N . GLU A 1 98 ? -13.387 -3.541 5.720 1.00 95.62 98 GLU A N 1
ATOM 759 C CA . GLU A 1 98 ? -14.615 -2.739 5.701 1.00 95.62 98 GLU A CA 1
ATOM 760 C C . GLU A 1 98 ? -15.731 -3.438 4.918 1.00 95.62 98 GLU A C 1
ATOM 762 O O . GLU A 1 98 ? -16.868 -3.511 5.387 1.00 95.62 98 GLU A O 1
ATOM 767 N N . LYS A 1 99 ? -15.403 -4.053 3.772 1.00 94.38 99 LYS A N 1
ATOM 768 C CA . LYS A 1 99 ? -16.345 -4.879 2.997 1.00 94.38 99 LYS A CA 1
ATOM 769 C C . LYS A 1 99 ? -16.914 -6.043 3.819 1.00 94.38 99 LYS A C 1
ATOM 771 O O . LYS A 1 99 ? -18.065 -6.424 3.618 1.00 94.38 99 LYS A O 1
ATOM 776 N N . TRP A 1 100 ? -16.134 -6.597 4.746 1.00 95.62 100 TRP A N 1
ATOM 777 C CA . TRP A 1 100 ? -16.550 -7.670 5.657 1.00 95.62 100 TRP A CA 1
ATOM 778 C C . TRP A 1 100 ? -17.106 -7.177 7.001 1.00 95.62 100 TRP A C 1
ATOM 780 O O . TRP A 1 100 ? -17.334 -7.984 7.900 1.00 95.62 100 TRP A O 1
ATOM 790 N N . GLY A 1 101 ? -17.385 -5.877 7.131 1.00 95.06 101 GLY A N 1
ATOM 791 C CA . GLY A 1 101 ? -18.102 -5.302 8.271 1.00 95.06 101 GLY A CA 1
ATOM 792 C C . GLY A 1 101 ? -17.222 -4.681 9.354 1.00 95.06 101 GLY A C 1
ATOM 793 O O . GLY A 1 101 ? -17.757 -4.238 10.370 1.00 95.06 101 GLY A O 1
ATOM 794 N N . ALA A 1 102 ? -15.901 -4.610 9.161 1.00 94.56 102 ALA A N 1
ATOM 795 C CA . ALA A 1 102 ? -15.056 -3.795 10.029 1.00 94.56 102 ALA A CA 1
ATOM 796 C C . ALA A 1 102 ? -15.419 -2.308 9.884 1.00 94.56 102 ALA A C 1
ATOM 798 O O . ALA A 1 102 ? -15.796 -1.849 8.808 1.00 94.56 102 ALA A O 1
ATOM 799 N N . GLN A 1 103 ? -15.277 -1.544 10.964 1.00 93.12 103 GLN A N 1
ATOM 800 C CA . GLN A 1 103 ? -15.492 -0.099 10.949 1.00 93.12 103 GLN A CA 1
ATOM 801 C C . GLN A 1 103 ? -14.157 0.613 11.144 1.00 93.12 103 GLN A C 1
ATOM 803 O O . GLN A 1 103 ? -13.456 0.365 12.125 1.00 93.12 103 GLN A O 1
ATOM 808 N N . VAL A 1 104 ? -13.803 1.505 10.219 1.00 91.12 104 VAL A N 1
ATOM 809 C CA . VAL A 1 104 ? -12.608 2.347 10.334 1.00 91.12 104 VAL A CA 1
ATOM 810 C C . VAL A 1 104 ? -13.022 3.731 10.817 1.00 91.12 104 VAL A C 1
ATOM 812 O O . VAL A 1 104 ? -13.708 4.477 10.120 1.00 91.12 104 VAL A O 1
ATOM 815 N N . GLN A 1 105 ? -12.578 4.097 12.019 1.00 91.19 105 GLN A N 1
ATOM 816 C CA . GLN A 1 105 ? -12.808 5.425 12.575 1.00 91.19 105 GLN A CA 1
ATOM 817 C C . GLN A 1 105 ? -11.568 6.301 12.383 1.00 91.19 105 GLN A C 1
ATOM 819 O O . GLN A 1 105 ? -10.613 6.243 13.156 1.00 91.19 105 GLN A O 1
ATOM 824 N N . ALA A 1 106 ? -11.589 7.129 11.339 1.00 90.62 106 ALA A N 1
ATOM 825 C CA . ALA A 1 106 ? -10.541 8.115 11.106 1.00 90.62 106 ALA A CA 1
ATOM 826 C C . ALA A 1 106 ? -10.529 9.205 12.195 1.00 90.62 106 ALA A C 1
ATOM 828 O O . ALA A 1 106 ? -11.533 9.448 12.869 1.00 90.62 106 ALA A O 1
ATOM 829 N N . GLU A 1 107 ? -9.378 9.872 12.331 1.00 90.56 107 GLU A N 1
ATOM 830 C CA . GLU A 1 107 ? -9.175 11.026 13.224 1.00 90.56 107 GLU A CA 1
ATOM 831 C C . GLU A 1 107 ? -9.396 10.728 14.715 1.00 90.56 107 GLU A C 1
ATOM 833 O O . GLU A 1 107 ? -9.496 11.654 15.511 1.00 90.56 107 GLU A O 1
ATOM 838 N N . ALA A 1 108 ? -9.458 9.456 15.115 1.00 91.06 108 ALA A N 1
ATOM 839 C CA . ALA A 1 108 ? -9.548 9.038 16.508 1.00 91.06 108 ALA A CA 1
ATOM 840 C C . ALA A 1 108 ? -8.149 8.719 17.054 1.00 91.06 108 ALA A C 1
ATOM 842 O O . ALA A 1 108 ? -7.563 7.688 16.726 1.00 91.06 108 ALA A O 1
ATOM 843 N N . ASN A 1 109 ? -7.612 9.611 17.883 1.00 90.69 109 ASN A N 1
ATOM 844 C CA . ASN A 1 109 ? -6.344 9.408 18.573 1.00 90.69 109 ASN A CA 1
ATOM 845 C C . ASN A 1 109 ? -6.603 8.773 19.942 1.00 90.69 109 ASN A C 1
ATOM 847 O O . ASN A 1 109 ? -7.168 9.419 20.825 1.00 90.69 109 ASN A O 1
ATOM 851 N N . VAL A 1 110 ? -6.219 7.507 20.113 1.00 91.88 110 VAL A N 1
ATOM 852 C CA . VAL A 1 110 ? -6.387 6.787 21.383 1.00 91.88 110 VAL A CA 1
ATOM 853 C C . VAL A 1 110 ? -5.390 7.324 22.411 1.00 91.88 110 VAL A C 1
ATOM 855 O O . VAL A 1 110 ? -4.184 7.307 22.181 1.00 91.88 110 VAL A O 1
ATOM 858 N N . LEU A 1 111 ? -5.909 7.796 23.542 1.00 90.75 111 LEU A N 1
ATOM 859 C CA . LEU A 1 111 ? -5.155 8.416 24.632 1.00 90.75 111 LEU A CA 1
ATOM 860 C C . LEU A 1 111 ? -4.875 7.442 25.774 1.00 90.75 111 LEU A C 1
ATOM 862 O O . LEU A 1 111 ? -3.798 7.476 26.363 1.00 90.75 111 LEU A O 1
ATOM 866 N N . ASP A 1 112 ? -5.853 6.600 26.107 1.00 91.00 112 ASP A N 1
ATOM 867 C CA . ASP A 1 112 ? -5.759 5.665 27.224 1.00 91.00 112 ASP A CA 1
ATOM 868 C C . ASP A 1 112 ? -6.618 4.427 26.961 1.00 91.00 112 ASP A C 1
ATOM 870 O O . ASP A 1 112 ? -7.638 4.485 26.269 1.00 91.00 112 ASP A O 1
ATOM 874 N N . ILE A 1 113 ? -6.187 3.298 27.511 1.00 91.44 113 ILE A N 1
ATOM 875 C CA . ILE A 1 113 ? -6.863 2.011 27.384 1.00 91.44 113 ILE A CA 1
ATOM 876 C C . ILE A 1 113 ? -6.856 1.354 28.757 1.00 91.44 113 ILE A C 1
ATOM 878 O O . ILE A 1 113 ? -5.798 1.007 29.286 1.00 91.44 113 ILE A O 1
ATOM 882 N N . ARG A 1 114 ? -8.042 1.139 29.325 1.00 90.00 114 ARG A N 1
ATOM 883 C CA . ARG A 1 114 ? -8.206 0.588 30.672 1.00 90.00 114 ARG A CA 1
ATOM 884 C C . ARG A 1 114 ? -8.978 -0.723 30.633 1.00 90.00 114 ARG A C 1
ATOM 886 O O . ARG A 1 114 ? -10.040 -0.772 30.024 1.00 90.00 114 ARG A O 1
ATOM 893 N N . PRO A 1 115 ? -8.495 -1.794 31.276 1.00 91.12 115 PRO A N 1
ATOM 894 C CA . PRO A 1 115 ? -9.294 -3.001 31.435 1.00 91.12 115 PRO A CA 1
ATOM 895 C C . PRO A 1 115 ? -10.486 -2.740 32.369 1.00 91.12 115 PRO A C 1
ATOM 897 O O . PRO A 1 115 ? -10.340 -2.096 33.409 1.00 91.12 115 PRO A O 1
ATOM 900 N N . LEU A 1 116 ? -11.647 -3.282 32.009 1.00 88.50 116 LEU A N 1
ATOM 901 C CA . LEU A 1 116 ? -12.851 -3.330 32.834 1.00 88.50 116 LEU A CA 1
ATOM 902 C C . LEU A 1 116 ? -12.946 -4.721 33.467 1.00 88.50 116 LEU A C 1
ATOM 904 O O . LEU A 1 116 ? -12.942 -5.732 32.766 1.00 88.50 116 LEU A O 1
ATOM 908 N N . TYR A 1 117 ? -12.981 -4.772 34.800 1.00 86.19 117 TYR A N 1
ATOM 909 C CA . TYR A 1 117 ? -12.990 -6.033 35.554 1.00 86.19 117 TYR A CA 1
ATOM 910 C C . TYR A 1 117 ? -14.385 -6.438 36.039 1.00 86.19 117 TYR A C 1
ATOM 912 O O . TYR A 1 117 ? -14.639 -7.626 36.237 1.00 86.19 117 TYR A O 1
ATOM 920 N N . ASP A 1 118 ? -15.280 -5.466 36.217 1.00 86.50 118 ASP A N 1
ATOM 921 C CA . ASP A 1 118 ? -16.658 -5.710 36.638 1.00 86.50 118 ASP A CA 1
ATOM 922 C C . ASP A 1 118 ? -17.556 -6.023 35.428 1.00 86.50 118 ASP A C 1
ATOM 924 O O . ASP A 1 118 ? -17.307 -5.487 34.342 1.00 86.50 118 ASP A O 1
ATOM 928 N N . PRO A 1 119 ? -18.618 -6.842 35.591 1.00 82.00 119 PRO A N 1
ATOM 929 C CA . PRO A 1 119 ? -19.556 -7.150 34.514 1.00 82.00 119 PRO A CA 1
ATOM 930 C C . PRO A 1 119 ? -20.162 -5.880 33.910 1.00 82.00 119 PRO A C 1
ATOM 932 O O . PRO A 1 119 ? -20.784 -5.089 34.622 1.00 82.00 119 PRO A O 1
ATOM 935 N N . GLN A 1 120 ? -19.999 -5.704 32.600 1.00 82.56 120 GLN A N 1
ATOM 936 C CA . GLN A 1 120 ? -20.591 -4.590 31.864 1.00 82.56 120 GLN A CA 1
ATOM 937 C C . GLN A 1 120 ? -21.902 -5.017 31.184 1.00 82.56 120 GLN A C 1
ATOM 939 O O . GLN A 1 120 ? -22.019 -6.173 30.777 1.00 82.56 120 GLN A O 1
ATOM 944 N N . PRO A 1 121 ? -22.890 -4.115 31.022 1.00 78.56 121 PRO A N 1
ATOM 945 C CA . PRO A 1 121 ? -24.145 -4.420 30.325 1.00 78.56 121 PRO A CA 1
ATOM 946 C C . PRO A 1 121 ? -23.971 -4.842 28.857 1.00 78.56 121 PRO A C 1
ATOM 948 O O . PRO A 1 121 ? -24.866 -5.467 28.295 1.00 78.56 121 PRO A O 1
ATOM 951 N N . ASP A 1 122 ? -22.850 -4.465 28.241 1.00 79.88 122 ASP A N 1
ATOM 952 C CA . ASP A 1 122 ? -22.470 -4.723 26.849 1.00 79.88 122 ASP A CA 1
ATOM 953 C C . ASP A 1 122 ? -21.331 -5.754 26.714 1.00 79.88 122 ASP A C 1
ATOM 955 O O . ASP A 1 122 ? -20.741 -5.883 25.644 1.00 79.88 122 ASP A O 1
ATOM 959 N N . ASP A 1 123 ? -20.998 -6.473 27.795 1.00 81.38 123 ASP A N 1
ATOM 960 C CA . ASP A 1 123 ? -19.846 -7.384 27.884 1.00 81.38 123 ASP A CA 1
ATOM 961 C C . ASP A 1 123 ? -18.484 -6.731 27.541 1.00 81.38 123 ASP A C 1
ATOM 963 O O . ASP A 1 123 ? -17.503 -7.431 27.252 1.00 81.38 123 ASP A O 1
ATOM 967 N N . GLY A 1 124 ? -18.390 -5.396 27.590 1.00 81.88 124 GLY A N 1
ATOM 968 C CA . GLY A 1 124 ? -17.155 -4.653 27.365 1.00 81.88 124 GLY A CA 1
ATOM 969 C C . GLY A 1 124 ? -16.049 -5.060 28.345 1.00 81.88 124 GLY A C 1
ATOM 970 O O . GLY A 1 124 ? -16.257 -5.135 29.555 1.00 81.88 124 GLY A O 1
ATOM 971 N N . ARG A 1 125 ? -14.844 -5.314 27.824 1.00 87.94 125 ARG A N 1
ATOM 972 C CA . ARG A 1 125 ? -13.653 -5.684 28.618 1.00 87.94 125 ARG A CA 1
ATOM 973 C C . ARG A 1 125 ? -12.610 -4.582 28.687 1.00 87.94 125 ARG A C 1
ATOM 975 O O . ARG A 1 125 ? -11.727 -4.637 29.541 1.00 87.94 125 ARG A O 1
ATOM 982 N N . TYR A 1 126 ? -12.691 -3.602 27.797 1.00 89.31 126 TYR A N 1
ATOM 983 C CA . TYR A 1 126 ? -11.776 -2.475 27.747 1.00 89.31 126 TYR A CA 1
ATOM 984 C C . TYR A 1 126 ? -12.557 -1.182 27.599 1.00 89.31 126 TYR A C 1
ATOM 986 O O . TYR A 1 126 ? -13.460 -1.092 26.780 1.00 89.31 126 TYR A O 1
ATOM 994 N N . GLU A 1 127 ? -12.168 -0.178 28.363 1.00 89.69 127 GLU A N 1
ATOM 995 C CA . GLU A 1 127 ? -12.566 1.206 28.190 1.00 89.69 127 GLU A CA 1
ATOM 996 C C . GLU A 1 127 ? -11.468 1.920 27.394 1.00 89.69 127 GLU A C 1
ATOM 998 O O . GLU A 1 127 ? -10.300 1.931 27.791 1.00 89.69 127 GLU A O 1
ATOM 1003 N N . ILE A 1 128 ? -11.832 2.502 26.255 1.00 90.44 128 ILE A N 1
ATOM 1004 C CA . ILE A 1 128 ? -10.924 3.202 25.349 1.00 90.44 128 ILE A CA 1
ATOM 1005 C C . ILE A 1 128 ? -11.256 4.685 25.405 1.00 90.44 128 ILE A C 1
ATOM 1007 O O . ILE A 1 128 ? -12.370 5.100 25.0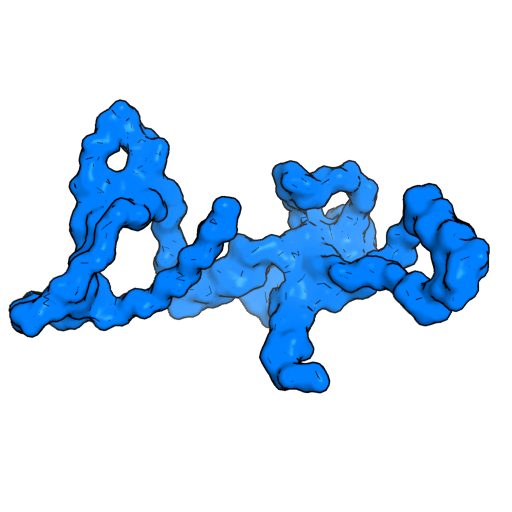81 1.00 90.44 128 ILE A O 1
ATOM 1011 N N . HIS A 1 129 ? -10.276 5.486 25.807 1.00 90.50 129 HIS A N 1
ATOM 1012 C CA . HIS A 1 129 ? -10.362 6.941 25.800 1.00 90.50 129 HIS A CA 1
ATOM 1013 C C . HIS A 1 129 ? -9.644 7.439 24.561 1.00 90.50 129 HIS A C 1
ATOM 1015 O O . HIS A 1 129 ? -8.475 7.120 24.344 1.00 90.50 129 HIS A O 1
ATOM 1021 N N . PHE A 1 130 ? -10.325 8.233 23.748 1.00 91.25 130 PHE A N 1
ATOM 1022 C CA . PHE A 1 130 ? -9.742 8.823 22.552 1.00 91.25 130 PHE A CA 1
ATOM 1023 C C . PHE A 1 130 ? -10.216 10.261 22.378 1.00 91.25 130 PHE A C 1
ATOM 1025 O O . PHE A 1 130 ? -11.296 10.640 22.825 1.00 91.25 130 PHE A O 1
ATOM 1032 N N . GLU A 1 131 ? -9.420 11.067 21.696 1.00 90.50 131 GLU A N 1
ATOM 1033 C CA . GLU A 1 131 ? -9.833 12.387 21.229 1.00 90.50 131 GLU A CA 1
ATOM 1034 C C . GLU A 1 131 ? -9.972 12.386 19.711 1.00 90.50 131 GLU A C 1
ATOM 1036 O O . GLU A 1 131 ? -9.371 11.566 19.009 1.00 90.50 131 GLU A O 1
ATOM 1041 N N . ARG A 1 132 ? -10.768 13.318 19.189 1.00 88.50 132 ARG A N 1
ATOM 1042 C CA . ARG A 1 132 ? -10.755 13.598 17.759 1.00 88.50 132 ARG A CA 1
ATOM 1043 C C . ARG A 1 132 ? -9.711 14.654 17.456 1.00 88.50 132 ARG A C 1
ATOM 1045 O O . ARG A 1 132 ? -9.782 15.757 17.988 1.00 88.50 132 ARG A O 1
ATOM 1052 N N . THR A 1 133 ? -8.786 14.345 16.557 1.00 85.12 133 THR A N 1
ATOM 1053 C CA . THR A 1 133 ? -7.705 15.272 16.186 1.00 85.12 133 THR A CA 1
ATOM 1054 C C . THR A 1 133 ? -8.202 16.518 15.453 1.00 85.12 133 THR A C 1
ATOM 1056 O O . THR A 1 133 ? -7.480 17.507 15.360 1.00 85.12 133 THR A O 1
ATOM 1059 N N . THR A 1 134 ? -9.432 16.487 14.942 1.00 86.31 134 THR A N 1
ATOM 1060 C CA . THR A 1 134 ? -10.094 17.600 14.254 1.00 86.31 134 THR A CA 1
ATOM 1061 C C . THR A 1 134 ? -11.011 18.433 15.147 1.00 86.31 134 THR A C 1
ATOM 1063 O O . THR A 1 134 ? -11.555 19.440 14.684 1.00 86.31 134 THR A O 1
ATOM 1066 N N . ASP A 1 135 ? -11.176 18.073 16.424 1.00 81.81 135 ASP A N 1
ATOM 1067 C CA . ASP A 1 135 ? -11.989 18.861 17.347 1.00 81.81 135 ASP A CA 1
ATOM 1068 C C . ASP A 1 135 ? -11.230 20.141 17.753 1.00 81.81 135 ASP A C 1
ATOM 1070 O O . ASP A 1 135 ? -10.129 20.104 18.297 1.00 81.81 135 ASP A O 1
ATOM 1074 N N . TRP A 1 136 ? -11.847 21.305 17.517 1.00 68.94 136 TRP A N 1
ATOM 1075 C CA . TRP A 1 136 ? -11.290 22.625 17.871 1.00 68.94 136 TRP A CA 1
ATOM 1076 C C . TRP A 1 136 ? -11.090 22.821 19.381 1.00 68.94 136 TRP A C 1
ATOM 1078 O O . TRP A 1 136 ? -10.315 23.675 19.808 1.00 68.94 136 TRP A O 1
ATOM 1088 N N . VAL A 1 137 ? -11.807 22.038 20.185 1.00 75.94 137 VAL A N 1
ATOM 1089 C CA . VAL A 1 137 ? -11.670 21.943 21.637 1.00 75.94 137 VAL A CA 1
ATOM 1090 C C . VAL A 1 137 ? -11.558 20.456 21.947 1.00 75.94 137 VAL A C 1
ATOM 1092 O O . VAL A 1 137 ? -12.518 19.725 21.697 1.00 75.94 137 VAL A O 1
ATOM 1095 N N . SER A 1 138 ? -10.402 20.010 22.451 1.00 66.00 138 SER A N 1
ATOM 1096 C CA . SER A 1 138 ? -10.196 18.595 22.783 1.00 66.00 138 SER A CA 1
ATOM 1097 C C . SER A 1 138 ? -11.206 18.172 23.849 1.00 66.00 138 SER A C 1
ATOM 1099 O O . SER A 1 138 ? -11.196 18.669 24.976 1.00 66.00 138 SER A O 1
ATOM 1101 N N . ASN A 1 139 ? -12.115 17.281 23.456 1.00 70.50 139 ASN A N 1
ATOM 1102 C CA . ASN A 1 139 ? -13.044 16.604 24.344 1.00 70.50 139 ASN A CA 1
ATOM 1103 C C . ASN A 1 139 ? -12.791 15.105 24.202 1.00 70.50 139 ASN A C 1
ATOM 1105 O O . ASN A 1 139 ? -13.064 14.521 23.150 1.00 70.50 139 ASN A O 1
ATOM 1109 N N . ALA A 1 140 ? -12.265 14.490 25.259 1.00 73.12 140 ALA A N 1
ATOM 1110 C CA . ALA A 1 140 ? -12.074 13.049 25.296 1.00 73.12 140 ALA A CA 1
ATOM 1111 C C . ALA A 1 140 ? -13.434 12.336 25.236 1.00 73.12 140 ALA A C 1
ATOM 1113 O O . ALA A 1 140 ? -14.390 12.718 25.916 1.00 73.12 140 ALA A O 1
ATOM 1114 N N . LYS A 1 141 ? -13.512 11.302 24.402 1.00 78.56 141 LYS A N 1
ATOM 1115 C CA . LYS A 1 141 ? -14.651 10.395 24.273 1.00 78.56 141 LYS A CA 1
ATOM 1116 C C . LYS A 1 141 ? -14.249 9.019 24.778 1.00 78.56 141 LYS A C 1
ATOM 1118 O O . LYS A 1 141 ? -13.092 8.620 24.657 1.00 78.56 141 LYS A O 1
ATOM 1123 N N . THR A 1 142 ? -15.230 8.298 25.303 1.00 76.06 142 THR A N 1
ATOM 1124 C CA . THR A 1 142 ? -15.037 6.976 25.893 1.00 76.06 142 THR A CA 1
ATOM 1125 C C . THR A 1 142 ? -15.923 5.963 25.187 1.00 76.06 142 THR A C 1
ATOM 1127 O O . THR A 1 142 ? -17.104 6.231 24.958 1.00 76.06 142 THR A O 1
ATOM 1130 N N . VAL A 1 143 ? -15.352 4.812 24.835 1.00 80.31 143 VAL A N 1
ATOM 1131 C CA . VAL A 1 143 ? -16.070 3.656 24.280 1.00 80.31 143 VAL A CA 1
ATOM 1132 C C . VAL A 1 143 ? -15.646 2.401 25.039 1.00 80.31 143 VAL A C 1
ATOM 1134 O O . VAL A 1 143 ? -14.467 2.247 25.355 1.00 80.31 143 VAL A O 1
ATOM 1137 N N . CYS A 1 144 ? -16.599 1.516 25.327 1.00 73.69 144 CYS A N 1
ATOM 1138 C CA . CYS A 1 144 ? -16.340 0.195 25.892 1.00 73.69 144 CYS A CA 1
ATOM 1139 C C . CYS A 1 144 ? -16.309 -0.846 24.767 1.00 73.69 144 CYS A C 1
ATOM 1141 O O . CYS A 1 144 ? -17.176 -0.830 23.899 1.00 73.69 144 CYS A O 1
ATOM 1143 N N . GLU A 1 145 ? -15.312 -1.732 24.768 1.00 77.06 145 GLU A N 1
ATOM 1144 C CA . GLU A 1 145 ? -15.102 -2.717 23.705 1.00 77.06 145 GLU A CA 1
ATOM 1145 C C . GLU A 1 145 ? -14.776 -4.107 24.268 1.00 77.06 145 GLU A C 1
ATOM 1147 O O . GLU A 1 145 ? -14.086 -4.256 25.284 1.00 77.06 145 GLU A O 1
ATOM 1152 N N . GLN A 1 146 ? -15.264 -5.156 23.603 1.00 65.44 146 GLN A N 1
ATOM 1153 C CA . GLN A 1 146 ? -15.153 -6.534 24.086 1.00 65.44 146 GLN A CA 1
ATOM 1154 C C . GLN A 1 146 ? -13.796 -7.164 23.742 1.00 65.44 146 GLN A C 1
ATOM 1156 O O . GLN A 1 146 ? -13.249 -7.956 24.515 1.00 65.44 146 GLN A O 1
ATOM 1161 N N . SER A 1 147 ? -13.202 -6.831 22.598 1.00 66.44 147 SER A N 1
ATOM 1162 C CA . SER A 1 147 ? -11.896 -7.355 22.179 1.00 66.44 147 SER A CA 1
ATOM 1163 C C . SER A 1 147 ? -11.078 -6.301 21.454 1.00 66.44 147 SER A C 1
ATOM 1165 O O . SER A 1 147 ? -11.602 -5.604 20.595 1.00 66.44 147 SER A O 1
ATOM 1167 N N . MET A 1 148 ? -9.783 -6.226 21.767 1.00 69.62 148 MET A N 1
ATOM 1168 C CA . MET A 1 148 ? -8.901 -5.198 21.229 1.00 69.62 148 MET A CA 1
ATOM 1169 C C . MET A 1 148 ? -7.642 -5.801 20.604 1.00 69.62 148 MET A C 1
ATOM 1171 O O . MET A 1 148 ? -6.973 -6.644 21.202 1.00 69.62 148 MET A O 1
ATOM 1175 N N . LEU A 1 149 ? -7.300 -5.310 19.415 1.00 67.19 149 LEU A N 1
ATOM 1176 C CA . LEU A 1 149 ? -6.018 -5.519 18.748 1.00 67.19 149 LEU A CA 1
ATOM 1177 C C . LEU A 1 149 ? -5.333 -4.156 18.631 1.00 67.19 149 LEU A C 1
ATOM 1179 O O . LEU A 1 149 ? -5.826 -3.282 17.923 1.00 67.19 149 LEU A O 1
ATOM 1183 N N . SER A 1 150 ? -4.213 -3.959 19.329 1.00 63.44 150 SER A N 1
ATOM 1184 C CA . SER A 1 150 ? -3.416 -2.737 19.214 1.00 63.44 150 SER A CA 1
ATOM 1185 C C . SER A 1 150 ? -2.204 -2.972 18.314 1.00 63.44 150 SER A C 1
ATOM 1187 O O . SER A 1 150 ? -1.417 -3.897 18.514 1.00 63.44 150 SER A O 1
ATOM 1189 N N . SER A 1 151 ? -2.033 -2.113 17.311 1.00 60.16 151 SER A N 1
ATOM 1190 C CA . SER A 1 151 ? -0.788 -2.005 16.553 1.00 60.16 151 SER A CA 1
ATOM 1191 C C . SER A 1 151 ? -0.122 -0.686 16.923 1.00 60.16 151 SER A C 1
ATOM 1193 O O . SER A 1 151 ? -0.462 0.362 16.374 1.00 60.16 151 SER A O 1
ATOM 1195 N N . LEU A 1 152 ? 0.810 -0.721 17.876 1.00 39.31 152 LEU A N 1
ATOM 1196 C CA . LEU A 1 152 ? 1.666 0.428 18.166 1.00 39.31 152 LEU A CA 1
ATOM 1197 C C . LEU A 1 152 ? 2.676 0.571 17.024 1.00 39.31 152 LEU A C 1
ATOM 1199 O O . LEU A 1 152 ? 3.777 0.027 17.071 1.00 39.31 152 LEU A O 1
ATOM 1203 N N . LEU A 1 153 ? 2.286 1.288 15.972 1.00 34.19 153 LEU A N 1
ATOM 1204 C CA . LEU A 1 153 ? 3.241 1.854 15.030 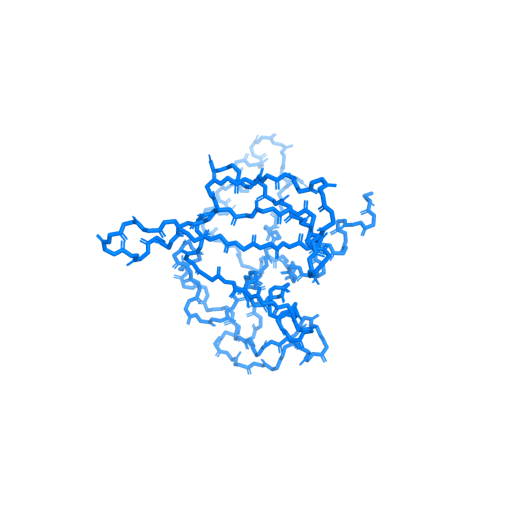1.00 34.19 153 LEU A CA 1
ATOM 1205 C C . LEU A 1 153 ? 3.849 3.078 15.714 1.00 34.19 153 LEU A C 1
ATOM 1207 O O . LEU A 1 153 ? 3.350 4.192 15.585 1.00 34.19 153 LEU A O 1
ATOM 1211 N N . GLY A 1 154 ? 4.892 2.839 16.512 1.00 28.56 154 GLY A N 1
ATOM 1212 C CA . GLY A 1 154 ? 5.797 3.904 16.922 1.00 28.56 154 GLY A CA 1
ATOM 1213 C C . GLY A 1 154 ? 6.424 4.487 15.661 1.00 28.56 154 GLY A C 1
ATOM 1214 O O . GLY A 1 154 ? 7.126 3.769 14.947 1.00 28.56 154 GLY A O 1
ATOM 1215 N N . PHE A 1 155 ? 6.089 5.738 15.357 1.00 29.59 155 PHE A N 1
ATOM 1216 C CA . PHE A 1 155 ? 6.810 6.532 14.367 1.00 29.59 155 PHE A CA 1
ATOM 1217 C C . PHE A 1 155 ? 8.179 6.939 14.914 1.00 29.59 155 PHE A C 1
ATOM 1219 O O . PHE A 1 155 ? 8.264 7.216 16.133 1.00 29.59 155 PHE A O 1
#

Sequence (155 aa):
MTPFYDLANKMLGTAENPKLWPADYRLYEIAKELNRAHTFTPTPVGIFFGEPGKIVSDPFFEGEGPDRAGCIHCGGCMVGCKHNAKNTLDKNYLYLAEKWGAQVQAEANVLDIRPLYDPQPDDGRYEIHFERTTDWVSNAKTVCEQSMLSSLLGF